Protein AF-A0A401TF15-F1 (afdb_monomer_lite)

InterPro domains:
  IPR052491 Tumor necrosis factor receptor superfamily member 10 [PTHR46330] (67-128)

Radius of gyration: 20.38 Å; chains: 1; bounding box: 47×44×52 Å

Secondary structure (DSSP, 8-state):
--EE-SS--S-------S--SS---------S-------HHHHHHHHHHHHHHHHHTT--GGG----STTEEEEETTEEEEPBPTTEEEEE--SSTT-B-EEEE--TTTEE--SSB--SSPEEPEEPP-

pLDDT: mean 76.36, std 19.69, range [33.19, 97.88]

Structure (mmCIF, N/CA/C/O backbone):
data_AF-A0A401TF15-F1
#
_entry.id   AF-A0A401TF15-F1
#
loop_
_atom_site.group_PDB
_atom_site.id
_atom_site.type_symbol
_atom_site.label_atom_id
_atom_site.label_alt_id
_atom_site.label_comp_id
_atom_site.label_asym_id
_atom_site.label_entity_id
_atom_site.label_seq_id
_atom_site.pdbx_PDB_ins_code
_atom_site.Cartn_x
_atom_site.Cartn_y
_atom_site.Cartn_z
_atom_site.occupancy
_atom_site.B_iso_or_equiv
_atom_site.auth_seq_id
_atom_site.auth_comp_id
_atom_site.auth_asym_id
_atom_site.auth_atom_id
_atom_site.pdbx_PDB_model_num
ATOM 1 N N . MET A 1 1 ? -23.428 3.051 21.844 1.00 59.03 1 MET A N 1
ATOM 2 C CA . MET A 1 1 ? -22.344 2.085 21.560 1.00 59.03 1 MET A CA 1
ATOM 3 C C . MET A 1 1 ? -21.215 2.819 20.845 1.00 59.03 1 MET A C 1
ATOM 5 O O . MET A 1 1 ? -21.467 3.417 19.807 1.00 59.03 1 MET A O 1
ATOM 9 N N . LEU A 1 2 ? -20.017 2.857 21.434 1.00 66.75 2 LEU A N 1
ATOM 10 C CA . LEU A 1 2 ? -18.831 3.521 20.869 1.00 66.75 2 LEU A CA 1
ATOM 11 C C . LEU A 1 2 ? -18.030 2.525 20.015 1.00 66.75 2 LEU A C 1
ATOM 13 O O . LEU A 1 2 ? -17.880 1.366 20.403 1.00 66.75 2 LEU A O 1
ATOM 17 N N . VAL A 1 3 ? -17.501 2.974 18.874 1.00 65.38 3 VAL A N 1
ATOM 18 C CA . VAL A 1 3 ? -16.650 2.175 17.972 1.00 65.38 3 VAL A CA 1
ATOM 19 C C . VAL A 1 3 ? -15.237 2.762 17.963 1.00 65.38 3 VAL A C 1
ATOM 21 O O . VAL A 1 3 ? -15.082 3.977 17.831 1.00 65.38 3 VAL A O 1
ATOM 24 N N . LYS A 1 4 ? -14.201 1.921 18.114 1.00 79.69 4 LYS A N 1
ATOM 25 C CA . LYS A 1 4 ? -12.788 2.336 18.086 1.00 79.69 4 LYS A CA 1
ATOM 26 C C . LYS A 1 4 ? -12.030 1.699 16.932 1.00 79.69 4 LYS A C 1
ATOM 28 O O . LYS A 1 4 ? -11.880 0.485 16.848 1.00 79.69 4 LYS A O 1
ATOM 33 N N . CYS A 1 5 ? -11.510 2.575 16.087 1.00 76.56 5 CYS A N 1
ATOM 34 C CA . CYS A 1 5 ? -10.804 2.274 14.848 1.00 76.56 5 CYS A CA 1
ATOM 35 C C . CYS A 1 5 ? -9.305 2.587 14.945 1.00 76.56 5 CYS A C 1
ATOM 37 O O . CYS A 1 5 ? -8.691 2.970 13.966 1.00 76.56 5 CYS A O 1
ATOM 39 N N . LEU A 1 6 ? -8.731 2.583 16.145 1.00 74.50 6 LEU A N 1
ATOM 40 C CA . LEU A 1 6 ? -7.309 2.829 16.406 1.00 74.50 6 LEU A CA 1
ATOM 41 C C . LEU A 1 6 ? -6.928 2.003 17.637 1.00 74.50 6 LEU A C 1
ATOM 43 O O . LEU A 1 6 ? -7.809 1.726 18.455 1.00 74.50 6 LEU A O 1
ATOM 47 N N . TRP A 1 7 ? -5.640 1.709 17.852 1.00 61.78 7 TRP A N 1
ATOM 48 C CA . TRP A 1 7 ? -5.132 1.026 19.063 1.00 61.78 7 TRP A CA 1
ATOM 49 C C . TRP A 1 7 ? -5.332 1.812 20.383 1.00 61.78 7 TRP A C 1
ATOM 51 O O . TRP A 1 7 ? -4.704 1.536 21.405 1.00 61.78 7 TRP A O 1
ATOM 61 N N . ARG A 1 8 ? -6.218 2.812 20.399 1.00 61.69 8 ARG A N 1
ATOM 62 C CA . ARG A 1 8 ? -6.569 3.600 21.579 1.00 61.69 8 ARG A CA 1
ATOM 63 C C . ARG A 1 8 ? -7.551 2.823 22.471 1.00 61.69 8 ARG A C 1
ATOM 65 O O . ARG A 1 8 ? -8.538 2.289 21.967 1.00 61.69 8 ARG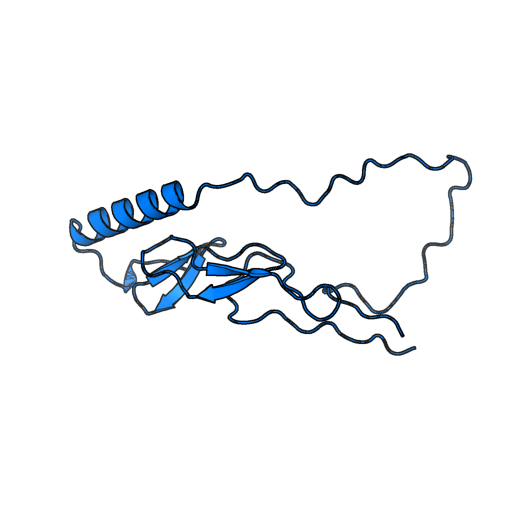 A O 1
ATOM 72 N N . PRO A 1 9 ? -7.351 2.803 23.799 1.00 60.88 9 PRO A N 1
ATOM 73 C CA . PRO A 1 9 ? -8.185 2.021 24.712 1.00 60.88 9 PRO A CA 1
ATOM 74 C C . PRO A 1 9 ? -9.629 2.538 24.796 1.00 60.88 9 PRO A C 1
ATOM 76 O O . PRO A 1 9 ? -9.820 3.747 24.871 1.00 60.88 9 PRO A O 1
ATOM 79 N N . CYS A 1 10 ? -10.619 1.626 24.848 1.00 61.69 10 CYS A N 1
ATOM 80 C CA . CYS A 1 10 ? -11.887 1.652 25.624 1.00 61.69 10 CYS A CA 1
ATOM 81 C C . CYS A 1 10 ? -12.465 2.983 26.151 1.00 61.69 10 CYS A C 1
ATOM 83 O O . CYS A 1 10 ? -13.567 3.394 25.806 1.00 61.69 10 CYS A O 1
ATOM 85 N N . PHE A 1 11 ? -11.706 3.676 26.995 1.00 56.12 11 PHE A N 1
ATOM 86 C CA . PHE A 1 11 ? -12.189 4.773 27.826 1.00 56.12 11 PHE A CA 1
ATOM 87 C C . PHE A 1 11 ? -12.391 6.080 27.049 1.00 56.12 11 PHE A C 1
ATOM 89 O O . PHE A 1 11 ? -11.447 6.630 26.485 1.00 56.12 11 PHE A O 1
ATOM 96 N N . GLU A 1 12 ? -13.613 6.607 27.064 1.00 60.06 12 GLU A N 1
ATOM 97 C CA . GLU A 1 12 ? -13.827 8.053 27.141 1.00 60.06 12 GLU A CA 1
ATOM 98 C C . GLU A 1 12 ? -14.162 8.367 28.601 1.00 60.06 12 GLU A C 1
ATOM 100 O O . GLU A 1 12 ? -15.255 8.059 29.059 1.00 60.06 12 GLU A O 1
ATOM 105 N N . GLY A 1 13 ? -13.209 8.917 29.360 1.00 52.03 13 GLY A N 1
ATOM 106 C CA . GLY A 1 13 ? -13.498 9.402 30.714 1.00 52.03 13 GLY A CA 1
ATOM 107 C C . GLY A 1 13 ? -12.398 9.187 31.746 1.00 52.03 13 GLY A C 1
ATOM 108 O O . GLY A 1 13 ? -12.570 8.381 32.648 1.00 52.03 13 GLY A O 1
ATOM 109 N N . PHE A 1 14 ? -11.297 9.938 31.640 1.00 39.09 14 PHE A N 1
ATOM 110 C CA . PHE A 1 14 ? -10.706 10.648 32.786 1.00 39.09 14 PHE A CA 1
ATOM 111 C C . PHE A 1 14 ? -9.695 11.693 32.279 1.00 39.09 14 PHE A C 1
ATOM 113 O O . PHE A 1 14 ? -8.495 11.455 32.211 1.00 39.09 14 PHE A O 1
ATOM 120 N N . ILE A 1 15 ? -10.191 12.874 31.903 1.00 44.28 15 ILE A N 1
ATOM 121 C CA . ILE A 1 15 ? -9.428 14.121 32.048 1.00 44.28 15 ILE A CA 1
ATOM 122 C C . ILE A 1 15 ? -10.296 15.040 32.912 1.00 44.28 15 ILE A C 1
ATOM 124 O O . ILE A 1 15 ? -11.079 15.835 32.409 1.00 44.28 15 ILE A O 1
ATOM 128 N N . LEU A 1 16 ? -10.203 14.882 34.228 1.00 38.22 16 LEU A N 1
ATOM 129 C CA . LEU A 1 16 ? -10.626 15.858 35.237 1.00 38.22 16 LEU A CA 1
ATOM 130 C C . LEU A 1 16 ? -9.459 15.857 36.240 1.00 38.22 16 LEU A C 1
ATOM 132 O O . LEU A 1 16 ? -9.106 14.787 36.715 1.00 38.22 16 LEU A O 1
ATOM 136 N N . THR A 1 17 ? -8.723 16.916 36.575 1.00 45.09 17 THR A N 1
ATOM 137 C CA . THR A 1 17 ? -8.871 18.381 36.515 1.00 45.09 17 THR A CA 1
ATOM 138 C C . THR A 1 17 ? -7.451 18.977 36.605 1.00 45.09 17 THR A C 1
ATOM 140 O O . THR A 1 17 ? -6.624 18.429 37.325 1.00 45.09 17 THR A O 1
ATOM 143 N N . LEU A 1 18 ? -7.075 20.037 35.892 1.00 37.28 18 LEU A N 1
ATOM 144 C CA . LEU A 1 18 ? -7.083 21.428 36.371 1.00 37.28 18 LEU A CA 1
ATOM 145 C C . LEU A 1 18 ? -6.711 22.312 35.173 1.00 37.28 18 LEU A C 1
ATOM 147 O O . LEU A 1 18 ? -5.578 22.215 34.714 1.00 37.28 18 LEU A O 1
ATOM 151 N N . SER A 1 19 ? -7.627 23.148 34.674 1.00 43.59 19 SER A N 1
ATOM 152 C CA . SER A 1 19 ? -7.341 24.432 33.992 1.00 43.59 19 SER A CA 1
ATOM 153 C C . SER A 1 19 ? -8.643 25.038 33.461 1.00 43.59 19 SER A C 1
ATOM 155 O O . SER A 1 19 ? -8.954 24.946 32.280 1.00 43.59 19 SER A O 1
ATOM 157 N N . ASN A 1 20 ? -9.406 25.677 34.347 1.00 45.59 20 ASN A N 1
ATOM 158 C CA . ASN A 1 20 ? -10.483 26.599 33.976 1.00 45.59 20 ASN A CA 1
ATOM 159 C C . ASN A 1 20 ? -9.950 28.041 34.001 1.00 45.59 20 ASN A C 1
ATOM 161 O O . ASN A 1 20 ? -10.393 28.850 34.808 1.00 45.59 20 ASN A O 1
ATOM 165 N N . LEU A 1 21 ? -8.958 28.361 33.162 1.00 45.56 21 LEU A N 1
ATOM 166 C CA . LEU A 1 21 ? -8.480 29.747 33.012 1.00 45.56 21 LEU A CA 1
ATOM 167 C C . LEU A 1 21 ? -8.067 30.162 31.594 1.00 45.56 21 LEU A C 1
ATOM 169 O O . LEU A 1 21 ? -7.587 31.275 31.406 1.00 45.56 21 LEU A O 1
ATOM 173 N N . LEU A 1 22 ? -8.291 29.341 30.571 1.00 46.91 22 LEU A N 1
ATOM 174 C CA . LEU A 1 22 ? -8.069 29.762 29.190 1.00 46.91 22 LEU A CA 1
ATOM 175 C C . LEU A 1 22 ? -9.285 29.333 28.378 1.00 46.91 22 LEU A C 1
ATOM 177 O O . LEU A 1 22 ? -9.605 28.148 28.314 1.00 46.91 22 LEU A O 1
ATOM 181 N N . GLY A 1 23 ? -9.992 30.316 27.809 1.00 50.50 23 GLY A N 1
ATOM 182 C CA . GLY A 1 23 ? -11.056 30.079 26.833 1.00 50.50 23 GLY A CA 1
ATOM 183 C C . GLY A 1 23 ? -10.567 29.180 25.691 1.00 50.50 23 GLY A C 1
ATOM 184 O O . GLY A 1 23 ? -9.364 28.937 25.586 1.00 50.50 23 GLY A O 1
ATOM 185 N N . PRO A 1 24 ? -11.464 28.668 24.829 1.00 47.81 24 PRO A N 1
ATOM 186 C CA . PRO A 1 24 ? -11.086 27.705 23.807 1.00 47.81 24 PRO A CA 1
ATOM 187 C C . PRO A 1 24 ? -10.002 28.317 22.922 1.00 47.81 24 PRO A C 1
ATOM 189 O O . PRO A 1 24 ? -10.279 29.151 22.057 1.00 47.81 24 PRO A O 1
ATOM 192 N N . LEU A 1 25 ? -8.753 27.897 23.137 1.00 37.12 25 LEU A N 1
ATOM 193 C CA . LEU A 1 25 ? -7.721 28.053 22.136 1.00 37.12 25 LEU A CA 1
ATOM 194 C C . LEU A 1 25 ? -8.294 27.340 20.919 1.00 37.12 25 LEU A C 1
ATOM 196 O O . LEU A 1 25 ? -8.543 26.133 20.957 1.00 37.12 25 LEU A O 1
ATOM 200 N N . LYS A 1 26 ? -8.565 28.103 19.855 1.00 41.16 26 LYS A N 1
ATOM 201 C CA . LYS A 1 26 ? -8.620 27.550 18.506 1.00 41.16 26 LYS A CA 1
ATOM 202 C C . LYS A 1 26 ? -7.256 26.898 18.310 1.00 41.16 26 LYS A C 1
ATOM 204 O O . LYS A 1 26 ? -6.311 27.541 17.868 1.00 41.16 26 LYS A O 1
ATOM 209 N N . VAL A 1 27 ? -7.129 25.642 18.719 1.00 43.75 27 VAL A N 1
ATOM 210 C CA . VAL A 1 27 ? -6.045 24.807 18.245 1.00 43.75 27 VAL A CA 1
ATOM 211 C C . VAL A 1 27 ? -6.359 24.690 16.762 1.00 43.75 27 VAL A C 1
ATOM 213 O O . VAL A 1 27 ? -7.458 24.236 16.424 1.00 43.75 27 VAL A O 1
ATOM 216 N N . PRO A 1 28 ? -5.493 25.173 15.859 1.00 33.19 28 PRO A N 1
ATOM 217 C CA . PRO A 1 28 ? -5.651 24.799 14.474 1.00 33.19 28 PRO A CA 1
ATOM 218 C C . PRO A 1 28 ? -5.629 23.276 14.494 1.00 33.19 28 PRO A C 1
ATOM 220 O O . PRO A 1 28 ? -4.645 22.678 14.932 1.00 33.19 28 PRO A O 1
ATOM 223 N N . VAL A 1 29 ? -6.740 22.649 14.104 1.00 46.75 29 VAL A N 1
ATOM 224 C CA . VAL A 1 29 ? -6.728 21.242 13.727 1.00 46.75 29 VAL A CA 1
ATOM 225 C C . VAL A 1 29 ? -5.811 21.217 12.517 1.00 46.75 29 VAL A C 1
ATOM 227 O O . VAL A 1 29 ? -6.235 21.429 11.384 1.00 46.75 29 VAL A O 1
ATOM 230 N N . GLN A 1 30 ? -4.513 21.087 12.777 1.00 38.34 30 GLN A N 1
ATOM 231 C CA . GLN A 1 30 ? -3.571 20.653 11.780 1.00 38.34 30 GLN A CA 1
ATOM 232 C C . GLN A 1 30 ? -4.127 19.297 11.387 1.00 38.34 30 GLN A C 1
ATOM 234 O O . GLN A 1 30 ? -4.139 18.357 12.185 1.00 38.34 30 GLN A O 1
ATOM 239 N N . GLY A 1 31 ? -4.726 19.251 10.197 1.00 42.78 31 GLY A N 1
ATOM 240 C CA . GLY A 1 31 ? -5.118 17.996 9.591 1.00 42.78 31 GLY A CA 1
ATOM 241 C C . GLY A 1 31 ? -3.931 17.030 9.622 1.00 42.78 31 GLY A C 1
ATOM 242 O O . GLY A 1 31 ? -2.790 17.461 9.834 1.00 42.78 31 GLY A O 1
ATOM 243 N N . PRO A 1 32 ? -4.177 15.725 9.423 1.00 42.94 32 PRO A N 1
ATOM 244 C CA . PRO A 1 32 ? -3.091 14.761 9.295 1.00 42.94 32 PRO A CA 1
ATOM 245 C C . PRO A 1 32 ? -2.006 15.346 8.378 1.00 42.94 32 PRO A C 1
ATOM 247 O O . PRO A 1 32 ? -2.363 15.994 7.384 1.00 42.94 32 PRO A O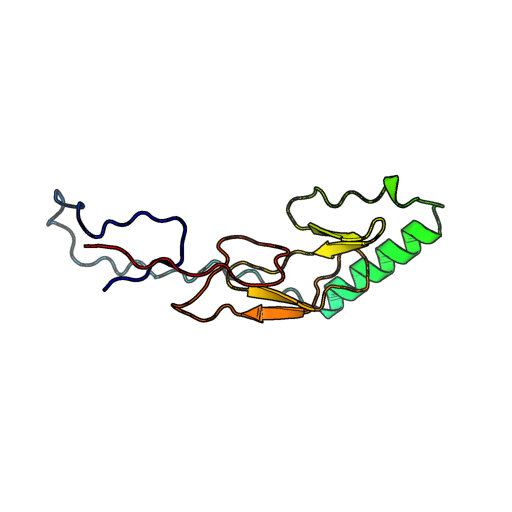 1
ATOM 250 N N . PRO A 1 33 ? -0.715 15.207 8.742 1.00 36.38 33 PRO A N 1
ATOM 251 C CA . PRO A 1 33 ? 0.376 15.824 8.006 1.00 36.38 33 PRO A CA 1
ATOM 252 C C . PRO A 1 33 ? 0.163 15.518 6.535 1.00 36.38 33 PRO A C 1
ATOM 254 O O . PRO A 1 33 ? -0.017 14.355 6.171 1.00 36.38 33 PRO A O 1
ATOM 257 N N . GLN A 1 34 ? 0.091 16.571 5.719 1.00 38.16 34 GLN A N 1
ATOM 258 C CA . GLN A 1 34 ? -0.050 16.439 4.280 1.00 38.16 34 GLN A CA 1
ATOM 259 C C . GLN A 1 34 ? 1.215 15.730 3.800 1.00 38.16 34 GLN A C 1
ATOM 261 O O . GLN A 1 34 ? 2.242 16.357 3.549 1.00 38.16 34 GLN A O 1
ATOM 266 N N . HIS A 1 35 ? 1.171 14.398 3.766 1.00 45.81 35 HIS A N 1
ATOM 267 C CA . HIS A 1 35 ? 2.095 13.601 2.988 1.00 45.81 35 HIS A CA 1
ATOM 268 C C . HIS A 1 35 ? 1.949 14.148 1.577 1.00 45.81 35 HIS A C 1
ATOM 270 O O . HIS A 1 35 ? 0.856 14.093 1.008 1.00 45.81 35 HIS A O 1
ATOM 276 N N . GLY A 1 36 ? 3.008 14.804 1.097 1.00 42.41 36 GLY A N 1
ATOM 277 C CA . GLY A 1 36 ? 3.010 15.469 -0.194 1.00 42.41 36 GLY A CA 1
ATOM 278 C C . GLY A 1 36 ? 2.434 14.542 -1.254 1.00 42.41 36 GLY A C 1
ATOM 279 O O . GLY A 1 36 ? 2.620 13.324 -1.185 1.00 42.41 36 GLY A O 1
ATOM 280 N N . LYS A 1 37 ? 1.706 15.119 -2.212 1.00 44.03 37 LYS A N 1
ATOM 281 C CA . LYS A 1 37 ? 1.335 14.427 -3.446 1.00 44.03 37 LYS A CA 1
ATOM 282 C C . LYS A 1 37 ? 2.627 13.922 -4.091 1.00 44.03 37 LYS A C 1
ATOM 284 O O . LYS A 1 37 ? 3.303 14.673 -4.778 1.00 44.03 37 LYS A O 1
ATOM 289 N N . HIS A 1 38 ? 3.012 12.688 -3.793 1.00 54.38 38 HIS A N 1
ATOM 290 C CA . HIS A 1 38 ? 4.010 11.974 -4.564 1.00 54.38 38 HIS A CA 1
ATOM 291 C C . HIS A 1 38 ? 3.298 11.518 -5.829 1.00 54.38 38 HIS A C 1
ATOM 293 O O . HIS A 1 38 ? 2.344 10.739 -5.760 1.00 54.38 38 HIS A O 1
ATOM 299 N N . ASP A 1 39 ? 3.722 12.048 -6.969 1.00 63.41 39 ASP A N 1
ATOM 300 C CA . ASP A 1 39 ? 3.145 11.692 -8.254 1.00 63.41 39 ASP A CA 1
ATOM 301 C C . ASP A 1 39 ? 3.472 10.224 -8.562 1.00 63.41 39 ASP A C 1
ATOM 303 O O . ASP A 1 39 ? 4.632 9.817 -8.612 1.00 63.41 39 ASP A O 1
ATOM 307 N N . GLN A 1 40 ? 2.442 9.399 -8.780 1.00 64.44 40 GLN A N 1
ATOM 308 C CA . GLN A 1 40 ? 2.604 7.964 -9.065 1.00 64.44 40 GLN A CA 1
ATOM 309 C C . GLN A 1 40 ? 3.503 7.702 -10.287 1.00 64.44 40 GLN A C 1
ATOM 311 O O . GLN A 1 40 ? 4.180 6.677 -10.350 1.00 64.44 40 GLN A O 1
ATOM 316 N N . ALA A 1 41 ? 3.543 8.638 -11.239 1.00 69.50 41 ALA A N 1
ATOM 317 C CA . ALA A 1 41 ? 4.421 8.576 -12.404 1.00 69.50 41 ALA A CA 1
ATOM 318 C C . ALA A 1 41 ? 5.914 8.636 -12.027 1.00 69.50 41 ALA A C 1
ATOM 320 O O . ALA A 1 41 ? 6.735 7.942 -12.629 1.00 69.50 41 ALA A O 1
ATOM 321 N N . GLU A 1 42 ? 6.273 9.416 -11.005 1.00 73.81 42 GLU A N 1
ATOM 322 C CA . GLU A 1 42 ? 7.649 9.508 -10.511 1.00 73.81 42 GLU A CA 1
ATOM 323 C C . GLU A 1 42 ? 8.072 8.197 -9.833 1.00 73.81 42 GLU A C 1
ATOM 325 O O . GLU A 1 42 ? 9.153 7.671 -10.103 1.00 73.81 42 GLU A O 1
ATOM 330 N N . GLU A 1 43 ? 7.183 7.603 -9.029 1.00 71.12 43 GLU A N 1
ATOM 331 C CA . GLU A 1 43 ? 7.433 6.308 -8.383 1.00 71.12 43 GLU A CA 1
ATOM 332 C C . GLU A 1 43 ? 7.639 5.188 -9.408 1.00 71.12 43 GLU A C 1
ATOM 334 O O . GLU A 1 43 ? 8.543 4.366 -9.251 1.00 71.12 43 GLU A O 1
ATOM 339 N N . GLN A 1 44 ? 6.844 5.177 -10.482 1.00 76.56 44 GLN A N 1
ATOM 340 C CA . GLN A 1 44 ? 7.005 4.222 -11.580 1.00 76.56 44 GLN A CA 1
ATOM 341 C C . GLN A 1 44 ? 8.364 4.361 -12.275 1.00 76.56 44 GLN A C 1
ATOM 343 O O . GLN A 1 44 ? 9.011 3.351 -12.555 1.00 76.56 44 GLN A O 1
ATOM 348 N N . ASN A 1 45 ? 8.829 5.590 -12.514 1.00 81.44 45 ASN A N 1
ATOM 349 C CA . ASN A 1 45 ? 10.140 5.831 -13.115 1.00 81.44 45 ASN A CA 1
ATOM 350 C C . ASN A 1 45 ? 11.277 5.305 -12.221 1.00 81.44 45 ASN A C 1
ATOM 352 O O . ASN A 1 45 ? 12.146 4.577 -12.699 1.00 81.44 45 ASN A O 1
ATOM 356 N N . ILE A 1 46 ? 11.223 5.581 -10.912 1.00 79.81 46 ILE A N 1
ATOM 357 C CA . ILE A 1 46 ? 12.207 5.078 -9.937 1.00 79.81 46 ILE A CA 1
ATOM 358 C C . ILE A 1 46 ? 12.250 3.546 -9.953 1.00 79.81 46 ILE A C 1
ATOM 360 O O . ILE A 1 46 ? 13.325 2.953 -10.042 1.00 79.81 46 ILE A O 1
ATOM 364 N N . GLY A 1 47 ? 11.089 2.887 -9.919 1.00 80.88 47 GLY A N 1
ATOM 365 C CA . GLY A 1 47 ? 11.034 1.427 -9.947 1.00 80.88 47 GLY A CA 1
ATOM 366 C C . GLY A 1 47 ? 11.611 0.822 -11.227 1.00 80.88 47 GLY A C 1
ATOM 367 O O . GLY A 1 47 ? 12.344 -0.168 -11.172 1.00 80.88 47 GLY A O 1
ATOM 368 N N . ASN A 1 48 ? 11.337 1.441 -12.378 1.00 82.69 48 ASN A N 1
ATOM 369 C CA . ASN A 1 48 ? 11.872 1.004 -13.668 1.00 82.69 48 ASN A CA 1
ATOM 370 C C . ASN A 1 48 ? 13.396 1.194 -13.755 1.00 82.69 48 ASN A C 1
ATOM 372 O O . ASN A 1 48 ? 14.100 0.314 -14.258 1.00 82.69 48 ASN A O 1
ATOM 376 N N . GLN A 1 49 ? 13.920 2.310 -13.240 1.00 84.19 49 GLN A N 1
ATOM 377 C CA . GLN A 1 49 ? 15.362 2.570 -13.173 1.00 84.19 49 GLN A CA 1
ATOM 378 C C . GLN A 1 49 ? 16.071 1.541 -12.292 1.00 84.19 49 GLN A C 1
ATOM 380 O O . GLN A 1 49 ? 17.088 0.973 -12.692 1.00 84.19 49 GLN A O 1
ATOM 385 N N . VAL A 1 50 ? 15.503 1.244 -11.122 1.00 82.56 50 VAL A N 1
ATOM 386 C CA . VAL A 1 50 ? 16.059 0.244 -10.209 1.00 82.56 50 VAL A CA 1
ATOM 387 C C . VAL A 1 50 ?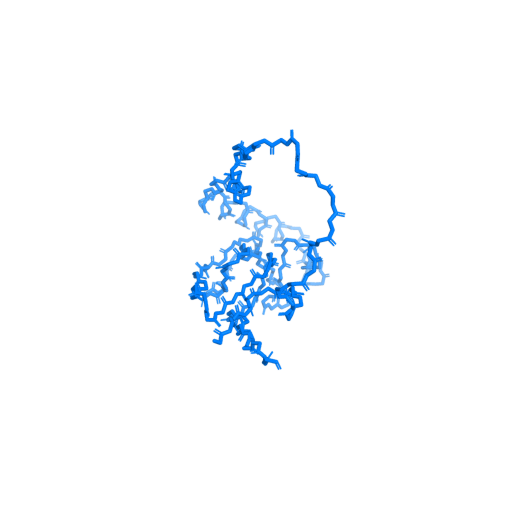 16.015 -1.157 -10.818 1.00 82.56 50 VAL A C 1
ATOM 389 O O . VAL A 1 50 ? 17.019 -1.866 -10.764 1.00 82.56 50 VAL A O 1
ATOM 392 N N . TRP A 1 51 ? 14.897 -1.551 -11.438 1.00 79.88 51 TRP A N 1
ATOM 393 C CA . TRP A 1 51 ? 14.799 -2.827 -12.154 1.00 79.88 51 TRP A CA 1
ATOM 394 C C . TRP A 1 51 ? 15.873 -2.946 -13.242 1.00 79.88 51 TRP A C 1
ATOM 396 O O . TRP A 1 51 ? 16.563 -3.960 -13.327 1.00 79.88 51 TRP A O 1
ATOM 406 N N . SER A 1 52 ? 16.078 -1.880 -14.017 1.00 82.44 52 SER A N 1
ATOM 407 C CA . SER A 1 52 ? 17.107 -1.837 -15.060 1.00 82.44 52 SER A CA 1
ATOM 408 C C . SER A 1 52 ? 18.515 -2.015 -14.478 1.00 82.44 52 SER A C 1
ATOM 410 O O . SER A 1 52 ? 19.279 -2.848 -14.965 1.00 82.44 52 SER A O 1
ATOM 412 N N . ALA A 1 53 ? 18.845 -1.319 -13.385 1.00 82.69 53 ALA A N 1
ATOM 413 C CA . ALA A 1 53 ? 20.138 -1.457 -12.710 1.00 82.69 53 ALA A CA 1
ATOM 414 C C . ALA A 1 53 ? 20.358 -2.871 -12.133 1.00 82.69 53 ALA A C 1
ATOM 416 O O . ALA A 1 53 ? 21.435 -3.444 -12.288 1.00 82.69 53 ALA A O 1
ATOM 417 N N . LEU A 1 54 ? 19.331 -3.472 -11.524 1.00 76.62 54 LEU A N 1
ATOM 418 C CA . LEU A 1 54 ? 19.379 -4.848 -11.011 1.00 76.62 54 LEU A CA 1
ATOM 419 C C . LEU A 1 54 ? 19.708 -5.858 -12.114 1.00 76.62 54 LEU A C 1
ATOM 421 O O . LEU A 1 54 ? 20.558 -6.727 -11.921 1.00 76.62 54 LEU A O 1
ATOM 425 N N . THR A 1 55 ? 19.070 -5.711 -13.279 1.00 78.31 55 THR A N 1
ATOM 426 C CA . THR A 1 55 ? 19.320 -6.590 -14.429 1.00 78.31 55 THR A CA 1
ATOM 427 C C . THR A 1 55 ? 20.720 -6.422 -15.022 1.00 78.31 55 THR A C 1
ATOM 429 O O . THR A 1 55 ? 21.285 -7.399 -15.504 1.00 78.31 55 THR A O 1
ATOM 432 N N . GLN A 1 56 ? 21.313 -5.225 -14.949 1.00 83.94 56 GLN A N 1
ATOM 433 C CA . GLN A 1 56 ? 22.676 -4.970 -15.434 1.00 83.94 56 GLN A CA 1
ATOM 434 C C . GLN A 1 56 ? 23.755 -5.514 -14.484 1.00 83.94 56 GLN A C 1
ATOM 436 O O . GLN A 1 56 ? 24.799 -5.970 -14.941 1.00 83.94 56 GLN A O 1
ATOM 441 N N . ASN A 1 57 ? 23.492 -5.516 -13.174 1.00 78.00 57 ASN A N 1
ATOM 442 C CA . ASN A 1 57 ? 24.483 -5.850 -12.143 1.00 78.00 57 ASN A CA 1
ATOM 443 C C . ASN A 1 57 ? 24.466 -7.334 -11.711 1.00 78.00 57 ASN A C 1
ATOM 445 O O . ASN A 1 57 ? 25.134 -7.690 -10.743 1.00 78.00 57 ASN A O 1
ATOM 449 N N . ASN A 1 58 ? 23.704 -8.195 -12.402 1.00 78.25 58 ASN A N 1
ATOM 450 C CA . ASN A 1 58 ? 23.514 -9.623 -12.091 1.00 78.25 58 ASN A CA 1
ATOM 451 C C . ASN A 1 58 ? 23.091 -9.892 -10.629 1.00 78.25 58 ASN A C 1
ATOM 453 O O . ASN A 1 58 ? 23.542 -10.846 -9.991 1.00 78.25 58 ASN A O 1
ATOM 457 N N . TRP A 1 59 ? 22.243 -9.013 -10.086 1.00 78.12 59 TRP A N 1
ATOM 458 C CA . TRP A 1 59 ? 21.781 -9.086 -8.702 1.00 78.12 59 TRP A CA 1
ATOM 459 C C . TRP A 1 59 ? 20.671 -10.140 -8.550 1.00 78.12 59 TRP A C 1
ATOM 461 O O . TRP A 1 59 ? 19.817 -10.288 -9.428 1.00 78.12 59 TRP A O 1
ATOM 471 N N . THR A 1 60 ? 20.659 -10.884 -7.443 1.00 76.44 60 THR A N 1
ATOM 472 C CA . THR A 1 60 ? 19.721 -11.994 -7.221 1.00 76.44 60 THR A CA 1
ATOM 473 C C . THR A 1 60 ? 18.575 -11.605 -6.287 1.00 76.44 60 THR A C 1
ATOM 475 O O . THR A 1 60 ? 18.605 -10.587 -5.602 1.00 76.44 60 THR A O 1
ATOM 478 N N . ALA A 1 61 ? 17.553 -12.464 -6.197 1.00 68.62 61 ALA A N 1
ATOM 479 C CA . ALA A 1 61 ? 16.445 -12.295 -5.253 1.00 68.62 61 ALA A CA 1
ATOM 480 C C . ALA A 1 61 ? 16.903 -12.140 -3.788 1.00 68.62 61 ALA A C 1
ATOM 482 O O . ALA A 1 61 ? 16.230 -11.480 -3.007 1.00 68.62 61 ALA A O 1
ATOM 483 N N . ARG A 1 62 ? 18.057 -12.718 -3.417 1.00 72.31 62 ARG A N 1
ATOM 484 C CA . ARG A 1 62 ? 18.604 -12.629 -2.049 1.00 72.31 62 ARG A CA 1
ATOM 485 C C . ARG A 1 62 ? 19.083 -11.234 -1.690 1.00 72.31 62 ARG A C 1
ATOM 487 O O . ARG A 1 62 ? 19.266 -10.938 -0.516 1.00 72.31 62 ARG A O 1
ATOM 494 N N . ASP A 1 63 ? 19.311 -10.413 -2.698 1.00 76.56 63 ASP A N 1
ATOM 495 C CA . ASP A 1 63 ? 19.862 -9.095 -2.504 1.00 76.56 63 ASP A CA 1
ATOM 496 C C . ASP A 1 63 ? 18.804 -7.987 -2.414 1.00 76.56 63 ASP A C 1
ATOM 498 O O . ASP A 1 63 ? 19.103 -6.825 -2.128 1.00 76.56 63 ASP A O 1
ATOM 502 N N . ILE A 1 64 ? 17.547 -8.351 -2.654 1.00 81.62 64 ILE A N 1
ATOM 503 C CA . ILE A 1 64 ? 16.401 -7.462 -2.545 1.00 81.62 64 ILE A CA 1
ATOM 504 C C . ILE A 1 64 ? 15.932 -7.464 -1.083 1.00 81.62 64 ILE A C 1
ATOM 506 O O . ILE A 1 64 ? 15.318 -8.419 -0.612 1.00 81.62 64 ILE A O 1
ATOM 510 N N . ASP A 1 65 ? 16.210 -6.375 -0.362 1.00 83.31 65 ASP A N 1
ATOM 511 C CA . ASP A 1 65 ? 15.779 -6.198 1.029 1.00 83.31 65 ASP A CA 1
ATOM 512 C C . ASP A 1 65 ? 14.455 -5.421 1.128 1.00 83.31 65 ASP A C 1
ATOM 514 O O . ASP A 1 65 ? 14.412 -4.191 1.002 1.00 83.31 65 ASP A O 1
ATOM 518 N N . CYS A 1 66 ? 13.367 -6.147 1.403 1.00 87.31 66 CYS A N 1
ATOM 519 C CA . CYS A 1 66 ? 12.049 -5.561 1.663 1.00 87.31 66 CYS A CA 1
ATOM 520 C C . CYS A 1 66 ? 11.842 -5.142 3.126 1.00 87.31 66 CYS A C 1
ATOM 522 O O . CYS A 1 66 ? 10.781 -4.615 3.449 1.00 87.31 66 CYS A O 1
ATOM 524 N N . SER A 1 67 ? 12.811 -5.378 4.015 1.00 79.75 67 SER A N 1
ATOM 525 C CA . SER A 1 67 ? 12.680 -5.129 5.461 1.00 79.75 67 SER A CA 1
ATOM 526 C C . SER A 1 67 ? 12.733 -3.639 5.808 1.00 79.75 67 SER A C 1
ATOM 528 O O . SER A 1 67 ? 12.440 -3.233 6.935 1.00 79.75 67 SER A O 1
ATOM 530 N N . LYS A 1 68 ? 13.084 -2.798 4.830 1.00 83.31 68 LYS A N 1
ATOM 531 C CA . LYS A 1 68 ? 13.014 -1.342 4.929 1.00 83.31 68 LYS A CA 1
ATOM 532 C C . LYS A 1 68 ? 11.594 -0.891 5.282 1.00 83.31 68 LYS A C 1
ATOM 534 O O . LYS A 1 68 ? 10.612 -1.357 4.711 1.00 83.31 68 LYS A O 1
ATOM 539 N N . LYS A 1 69 ? 11.497 0.089 6.187 1.00 83.38 69 LYS A N 1
ATOM 540 C CA . LYS A 1 69 ? 10.236 0.577 6.779 1.00 83.38 69 LYS A CA 1
ATOM 541 C C . LYS A 1 69 ? 9.141 0.891 5.752 1.00 83.38 69 LYS A C 1
ATOM 543 O O . LYS A 1 69 ? 7.969 0.653 6.045 1.00 83.38 69 LYS A O 1
ATOM 548 N N . ASP A 1 70 ? 9.521 1.376 4.574 1.00 90.50 70 ASP A N 1
ATOM 549 C CA . ASP A 1 70 ? 8.605 1.851 3.534 1.00 90.50 70 ASP A CA 1
ATOM 550 C C . ASP A 1 70 ? 8.173 0.780 2.525 1.00 90.50 70 ASP A C 1
ATOM 552 O O . ASP A 1 70 ? 7.346 1.072 1.659 1.00 90.50 70 ASP A O 1
ATOM 556 N N . TYR A 1 71 ? 8.690 -0.449 2.627 1.00 93.06 71 TYR A N 1
ATOM 557 C CA . TYR A 1 71 ? 8.440 -1.513 1.656 1.00 93.06 71 TYR A CA 1
ATOM 558 C C . TYR A 1 71 ? 7.885 -2.784 2.306 1.00 93.06 71 TYR A C 1
ATOM 560 O O . TYR A 1 71 ? 8.028 -3.008 3.506 1.00 93.06 71 TYR A O 1
ATOM 568 N N . TYR A 1 72 ? 7.200 -3.602 1.514 1.00 93.50 72 TYR A N 1
ATOM 569 C CA . TYR A 1 72 ? 6.701 -4.913 1.919 1.00 93.50 72 TYR A CA 1
ATOM 570 C C . TYR A 1 72 ? 6.958 -5.947 0.812 1.00 93.50 72 TYR A C 1
ATOM 572 O O . TYR A 1 72 ? 6.967 -5.584 -0.371 1.00 93.50 72 TYR A O 1
ATOM 580 N N . PRO A 1 73 ? 7.197 -7.221 1.164 1.00 92.56 73 PRO A N 1
ATOM 581 C CA . PRO A 1 73 ? 7.415 -8.277 0.183 1.00 92.56 73 PRO A CA 1
ATOM 582 C C . PRO A 1 73 ? 6.090 -8.743 -0.435 1.00 92.56 73 PRO A C 1
ATOM 584 O O . PRO A 1 73 ? 5.131 -9.009 0.282 1.00 92.56 73 PRO A O 1
ATOM 587 N N . VAL A 1 74 ? 6.061 -8.898 -1.761 1.00 92.19 74 VAL A N 1
ATOM 588 C CA . VAL A 1 74 ? 4.969 -9.581 -2.488 1.00 92.19 74 VAL A CA 1
ATOM 589 C C . VAL A 1 74 ? 5.393 -10.989 -2.906 1.00 92.19 74 VAL A C 1
ATOM 591 O O . VAL A 1 74 ? 4.622 -11.937 -2.817 1.00 92.19 74 VAL A O 1
ATOM 594 N N . ARG A 1 75 ? 6.642 -11.141 -3.360 1.00 86.50 75 ARG A N 1
ATOM 595 C CA . ARG A 1 75 ? 7.294 -12.422 -3.691 1.00 86.50 75 ARG A CA 1
ATOM 596 C C . ARG A 1 75 ? 8.813 -12.256 -3.616 1.00 86.50 75 ARG A C 1
ATOM 598 O O . ARG A 1 75 ? 9.292 -11.135 -3.478 1.00 86.50 75 ARG A O 1
ATOM 605 N N . ALA A 1 76 ? 9.566 -13.350 -3.758 1.00 79.88 76 ALA A N 1
ATOM 606 C CA . ALA A 1 76 ? 11.015 -13.413 -3.505 1.00 79.88 76 ALA A CA 1
ATOM 607 C C . ALA A 1 76 ? 11.867 -12.298 -4.150 1.00 79.88 76 ALA A C 1
ATOM 609 O O . ALA A 1 76 ? 12.900 -11.939 -3.607 1.00 79.88 76 ALA A O 1
ATOM 610 N N . ASN A 1 77 ? 11.455 -11.745 -5.291 1.00 83.56 77 ASN A N 1
ATOM 611 C CA . ASN A 1 77 ? 12.173 -10.690 -6.008 1.00 83.56 77 ASN A CA 1
ATOM 612 C C . ASN A 1 77 ? 11.321 -9.436 -6.266 1.00 83.56 77 ASN A C 1
ATOM 614 O O . ASN A 1 77 ? 11.547 -8.730 -7.249 1.00 83.56 77 ASN A O 1
ATOM 618 N N . LEU A 1 78 ? 10.302 -9.188 -5.437 1.00 89.50 78 LEU A N 1
ATOM 619 C CA . LEU A 1 78 ? 9.406 -8.045 -5.589 1.00 89.50 78 LEU A CA 1
ATOM 620 C C . LEU A 1 78 ? 9.036 -7.451 -4.227 1.00 89.50 78 LEU A C 1
ATOM 622 O O . LEU A 1 78 ? 8.170 -7.979 -3.525 1.00 89.50 78 LEU A O 1
ATOM 626 N N . CYS A 1 79 ? 9.665 -6.323 -3.899 1.00 92.44 79 CYS A N 1
ATOM 627 C CA . CYS A 1 79 ? 9.207 -5.421 -2.851 1.00 92.44 79 CYS A CA 1
ATOM 628 C C . CYS A 1 79 ? 8.341 -4.317 -3.447 1.00 92.44 79 CYS A C 1
ATOM 630 O O . CYS A 1 79 ? 8.749 -3.660 -4.408 1.00 92.44 79 CYS A O 1
ATOM 632 N N . CYS A 1 80 ? 7.208 -4.050 -2.816 1.00 94.62 80 CYS A N 1
ATOM 633 C CA . CYS A 1 80 ? 6.348 -2.925 -3.146 1.00 94.62 80 CYS A CA 1
ATOM 634 C C . CYS A 1 80 ? 6.427 -1.857 -2.064 1.00 94.62 80 CYS A C 1
ATOM 636 O O . CYS A 1 80 ? 6.637 -2.160 -0.889 1.00 94.62 80 CYS A O 1
ATOM 638 N N . ARG A 1 81 ? 6.251 -0.594 -2.450 1.00 94.88 81 ARG A N 1
ATOM 639 C CA . ARG A 1 81 ? 6.115 0.511 -1.501 1.00 94.88 81 ARG A CA 1
ATOM 640 C C . ARG A 1 81 ? 4.779 0.380 -0.775 1.00 94.88 81 ARG A C 1
ATOM 642 O O . ARG A 1 81 ? 3.754 0.125 -1.406 1.00 94.88 81 ARG A O 1
ATOM 649 N N . LYS A 1 82 ? 4.793 0.563 0.543 1.00 95.56 82 LYS A N 1
ATOM 650 C CA . LYS A 1 82 ? 3.608 0.466 1.399 1.00 95.56 82 LYS A CA 1
ATOM 651 C C . LYS A 1 82 ? 2.537 1.494 1.023 1.00 95.56 82 LYS A C 1
ATOM 653 O O . LYS A 1 82 ? 2.837 2.624 0.613 1.00 95.56 82 LYS A O 1
ATOM 658 N N . CYS A 1 83 ? 1.283 1.096 1.203 1.00 96.62 83 CYS A N 1
ATOM 659 C CA . CYS A 1 83 ? 0.139 1.997 1.189 1.00 96.62 83 CYS A CA 1
ATOM 660 C C . CYS A 1 83 ? 0.171 2.899 2.433 1.00 96.62 83 CYS A C 1
ATOM 662 O O . CYS A 1 83 ? 0.650 2.453 3.478 1.00 96.62 83 CYS A O 1
ATOM 664 N N . PRO A 1 84 ? -0.272 4.166 2.347 1.00 96.19 84 PRO A N 1
ATOM 665 C CA . PRO A 1 84 ? -0.334 5.057 3.504 1.00 96.19 84 PRO A CA 1
ATOM 666 C C . PRO A 1 84 ? -1.377 4.594 4.537 1.00 96.19 84 PRO A C 1
ATOM 668 O O . PRO A 1 84 ? -2.246 3.769 4.249 1.00 96.19 84 PRO A O 1
ATOM 671 N N . ALA A 1 85 ? -1.306 5.155 5.745 1.00 95.62 85 ALA A N 1
ATOM 672 C CA . ALA A 1 85 ? -2.326 4.946 6.773 1.00 95.62 85 ALA A CA 1
ATOM 673 C C . ALA A 1 85 ? -3.728 5.344 6.268 1.00 95.62 85 ALA A C 1
ATOM 675 O O . ALA A 1 85 ? -3.869 6.286 5.486 1.00 95.62 85 ALA A O 1
ATOM 676 N N . GLY A 1 86 ? -4.756 4.624 6.719 1.00 95.62 86 GLY A N 1
ATOM 677 C CA . GLY A 1 86 ? -6.139 4.780 6.263 1.00 95.62 86 GLY A CA 1
ATOM 678 C C . GLY A 1 86 ? -6.441 4.139 4.905 1.00 95.62 86 GLY A C 1
ATOM 679 O O . GLY A 1 86 ? -7.523 4.361 4.366 1.00 95.62 86 GLY A O 1
ATOM 680 N N . THR A 1 87 ? -5.507 3.364 4.344 1.00 97.44 87 THR A N 1
ATOM 681 C CA . THR A 1 87 ? -5.689 2.621 3.087 1.00 97.44 87 THR A CA 1
ATOM 682 C C . THR A 1 87 ? -5.142 1.193 3.189 1.00 97.44 87 THR A C 1
ATOM 684 O O . THR A 1 87 ? -4.338 0.900 4.083 1.00 97.44 87 THR A O 1
ATOM 687 N N . TYR A 1 88 ? -5.558 0.325 2.267 1.00 97.50 88 TYR A N 1
ATOM 688 C CA . TYR A 1 88 ? -5.075 -1.050 2.090 1.00 97.50 88 TYR A CA 1
ATOM 689 C C . TYR A 1 88 ? -4.668 -1.305 0.631 1.00 97.50 88 TYR A C 1
ATOM 691 O O . TYR A 1 88 ? -5.019 -0.529 -0.261 1.00 97.50 88 TYR A O 1
ATOM 699 N N . VAL A 1 89 ? -3.917 -2.378 0.380 1.00 97.88 89 VAL A N 1
ATOM 700 C CA . VAL A 1 89 ? -3.478 -2.802 -0.957 1.00 97.88 89 VAL A CA 1
ATOM 701 C C . VAL A 1 89 ? -4.631 -3.513 -1.665 1.00 97.88 89 VAL A C 1
ATOM 703 O O . VAL A 1 89 ? -4.898 -4.676 -1.391 1.00 97.88 89 VAL A O 1
ATOM 706 N N . ALA A 1 90 ? -5.284 -2.834 -2.607 1.00 97.38 90 ALA A N 1
ATOM 707 C CA . ALA A 1 90 ? -6.286 -3.465 -3.468 1.00 97.38 90 ALA A CA 1
ATOM 708 C C . ALA A 1 90 ? -5.633 -4.252 -4.611 1.00 97.38 90 ALA A C 1
ATOM 710 O O . ALA A 1 90 ? -6.056 -5.360 -4.920 1.00 97.38 90 ALA A O 1
ATOM 711 N N . ASP A 1 91 ? -4.557 -3.705 -5.190 1.00 96.69 91 ASP A N 1
ATOM 712 C CA . ASP A 1 91 ? -3.736 -4.397 -6.184 1.00 96.69 91 ASP A CA 1
ATOM 713 C C . ASP A 1 91 ? -2.255 -4.206 -5.860 1.00 96.69 91 ASP A C 1
ATOM 715 O O . ASP A 1 91 ? -1.778 -3.081 -5.690 1.00 96.69 91 ASP A O 1
ATOM 719 N N . SER A 1 92 ? -1.494 -5.298 -5.804 1.00 95.62 92 SER A N 1
ATOM 720 C CA . SER A 1 92 ? -0.048 -5.226 -5.579 1.00 95.62 92 SER A CA 1
ATOM 721 C C . SER A 1 92 ? 0.688 -4.555 -6.744 1.00 95.62 92 SER A C 1
ATOM 723 O O . SER A 1 92 ? 0.254 -4.582 -7.898 1.00 95.62 92 SER A O 1
ATOM 725 N N . CYS A 1 93 ? 1.853 -3.976 -6.450 1.00 94.25 93 CYS A N 1
ATOM 726 C CA . CYS A 1 93 ? 2.714 -3.426 -7.489 1.00 94.25 93 CYS A CA 1
ATOM 727 C C . CYS A 1 93 ? 3.275 -4.533 -8.402 1.00 94.25 93 CYS A C 1
ATOM 729 O O . CYS A 1 93 ? 3.358 -5.698 -8.015 1.00 94.25 93 CYS A O 1
ATOM 731 N N . LYS A 1 94 ? 3.688 -4.164 -9.620 1.00 91.88 94 LYS A N 1
ATOM 732 C CA . LYS A 1 94 ? 4.332 -5.085 -10.582 1.00 91.88 94 LYS A CA 1
ATOM 733 C C . LYS A 1 94 ? 5.821 -4.800 -10.781 1.00 91.88 94 LYS A C 1
ATOM 735 O O . LYS A 1 94 ? 6.544 -5.659 -11.279 1.00 91.88 94 LYS A O 1
ATOM 740 N N . THR A 1 95 ? 6.263 -3.622 -10.349 1.00 90.56 95 THR A N 1
ATOM 741 C CA . THR A 1 95 ? 7.628 -3.118 -10.502 1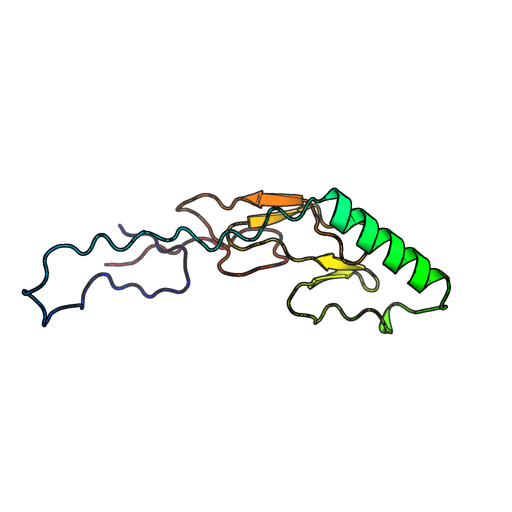.00 90.56 95 THR A CA 1
ATOM 742 C C . THR A 1 95 ? 8.237 -2.876 -9.126 1.00 90.56 95 THR A C 1
ATOM 744 O O . THR A 1 95 ? 7.557 -2.392 -8.220 1.00 90.56 95 THR A O 1
ATOM 747 N N . LEU A 1 96 ? 9.522 -3.187 -8.964 1.00 90.00 96 LEU A N 1
ATOM 748 C CA . LEU A 1 96 ? 10.225 -3.007 -7.695 1.00 90.00 96 LEU A CA 1
ATOM 749 C C . LEU A 1 96 ? 10.101 -1.591 -7.143 1.00 90.00 96 LEU A C 1
ATOM 751 O O . LEU A 1 96 ? 10.207 -0.617 -7.879 1.00 90.00 96 LEU A O 1
ATOM 755 N N . TYR A 1 97 ? 9.895 -1.502 -5.832 1.00 89.94 97 TYR A N 1
ATOM 756 C CA . TYR A 1 97 ? 9.848 -0.262 -5.057 1.00 89.94 97 TYR A CA 1
ATOM 757 C C . TYR A 1 97 ? 8.767 0.739 -5.490 1.00 89.94 97 TYR A C 1
ATOM 759 O O . TYR A 1 97 ? 8.718 1.857 -4.980 1.00 89.94 97 TYR A O 1
ATOM 767 N N . THR A 1 98 ? 7.843 0.321 -6.355 1.00 92.94 98 THR A N 1
ATOM 768 C CA . THR A 1 98 ? 6.662 1.107 -6.721 1.00 92.94 98 THR A CA 1
ATOM 769 C C . THR A 1 98 ? 5.506 0.818 -5.771 1.00 92.94 98 THR A C 1
ATOM 771 O O . THR A 1 98 ? 5.451 -0.243 -5.138 1.00 92.94 98 THR A O 1
ATOM 774 N N . ARG A 1 99 ? 4.572 1.763 -5.639 1.00 93.81 99 ARG A N 1
ATOM 775 C CA . ARG A 1 99 ? 3.323 1.535 -4.908 1.00 93.81 99 ARG A CA 1
ATOM 776 C C . ARG A 1 99 ? 2.309 0.838 -5.817 1.00 93.81 99 ARG A C 1
ATOM 778 O O . ARG A 1 99 ? 2.235 1.124 -7.009 1.00 93.81 99 ARG A O 1
ATOM 785 N N . GLY A 1 100 ? 1.547 -0.091 -5.244 1.00 93.75 100 GLY A N 1
ATOM 786 C CA . GLY A 1 100 ? 0.385 -0.690 -5.902 1.00 93.75 100 GLY A CA 1
ATOM 787 C C . GLY A 1 100 ? -0.829 0.246 -5.918 1.00 93.75 100 GLY A C 1
ATOM 788 O O . GLY A 1 100 ? -0.718 1.443 -5.645 1.00 93.75 100 GLY A O 1
ATOM 789 N N . ASN A 1 101 ? -2.003 -0.3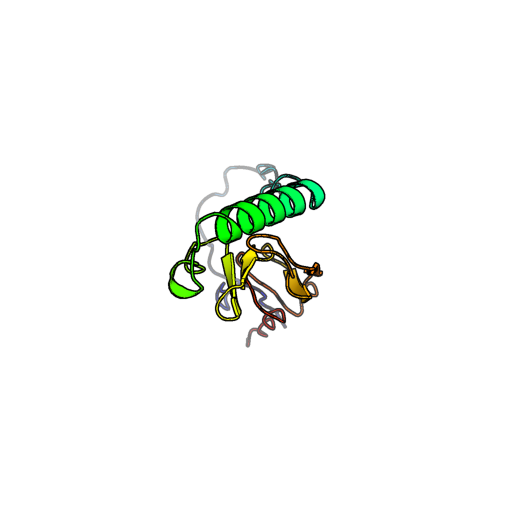09 -6.199 1.00 96.06 101 ASN A N 1
ATOM 790 C CA . ASN A 1 101 ? -3.266 0.394 -6.011 1.00 96.06 101 ASN A CA 1
ATOM 791 C C . ASN A 1 101 ? -3.655 0.339 -4.529 1.00 96.06 101 ASN A C 1
ATOM 793 O O . ASN A 1 101 ? -3.788 -0.749 -3.964 1.00 96.06 101 ASN A O 1
ATOM 797 N N . CYS A 1 102 ? -3.837 1.505 -3.911 1.00 97.75 102 CYS A N 1
ATOM 798 C CA . CYS A 1 102 ? -4.273 1.615 -2.524 1.00 97.75 102 CYS A CA 1
ATOM 799 C C . CYS A 1 102 ? -5.704 2.141 -2.479 1.00 97.75 102 CYS A C 1
ATOM 801 O O . CYS A 1 102 ? -5.991 3.181 -3.072 1.00 97.75 102 CYS A O 1
ATOM 803 N N . GLN A 1 103 ? -6.583 1.448 -1.760 1.00 97.88 103 GLN A N 1
ATOM 804 C CA . GLN A 1 103 ? -7.979 1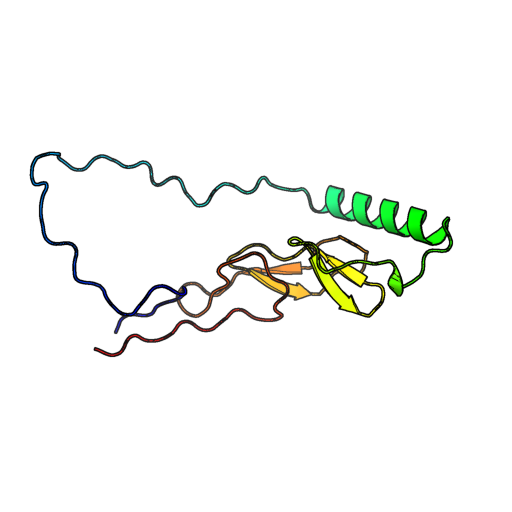.848 -1.584 1.00 97.88 103 GLN A CA 1
ATOM 805 C C . GLN A 1 103 ? -8.237 2.282 -0.139 1.00 97.88 103 GLN A C 1
ATOM 807 O O . GLN A 1 103 ? -7.580 1.779 0.777 1.00 97.88 103 GLN A O 1
ATOM 812 N N . PRO A 1 104 ? -9.137 3.253 0.085 1.00 97.69 104 PRO A N 1
ATOM 813 C CA . PRO A 1 104 ? -9.418 3.760 1.419 1.00 97.69 104 PRO A CA 1
ATOM 814 C C . PRO A 1 104 ? -10.113 2.713 2.292 1.00 97.69 104 PRO A C 1
ATOM 816 O O . PRO A 1 104 ? -10.912 1.915 1.809 1.00 97.69 104 PRO A O 1
ATOM 819 N N . CYS A 1 105 ? -9.830 2.778 3.590 1.00 96.00 105 CYS A N 1
ATOM 820 C CA . CYS A 1 105 ? -10.624 2.121 4.622 1.00 96.00 105 CYS A CA 1
ATOM 821 C C . CYS A 1 105 ? -12.011 2.779 4.748 1.00 96.00 105 CYS A C 1
ATOM 823 O O . CYS A 1 105 ? -12.179 3.983 4.509 1.00 96.00 105 CYS A O 1
ATOM 825 N N . THR A 1 106 ? -13.003 2.003 5.167 1.00 94.44 106 THR A N 1
ATOM 826 C CA . THR A 1 106 ? -14.364 2.444 5.454 1.00 94.44 106 THR A CA 1
ATOM 827 C C . THR A 1 106 ? -14.420 3.143 6.808 1.00 94.44 106 THR A C 1
ATOM 829 O O . THR A 1 106 ? -14.256 2.553 7.879 1.00 94.44 106 THR A O 1
ATOM 832 N N . LYS A 1 107 ? -14.677 4.454 6.770 1.00 87.00 107 LYS A N 1
ATOM 833 C CA . LYS A 1 107 ? -14.697 5.309 7.960 1.00 87.00 107 LYS A CA 1
ATOM 834 C C . LYS A 1 107 ? -15.683 4.786 9.010 1.00 87.00 107 LYS A C 1
ATOM 836 O O . LYS A 1 107 ? -16.890 4.820 8.799 1.00 87.00 107 LYS A O 1
ATOM 841 N N . GLY A 1 108 ? -15.157 4.443 10.184 1.00 85.19 108 GLY A N 1
ATOM 842 C CA . GLY A 1 108 ? -15.956 3.987 11.323 1.00 85.19 108 GLY A CA 1
ATOM 843 C C . GLY A 1 108 ? -16.198 2.478 11.359 1.00 85.19 108 GLY A C 1
ATOM 844 O O . GLY A 1 108 ? -16.759 2.007 12.342 1.00 85.19 108 GLY A O 1
ATOM 845 N N . GLU A 1 109 ? -15.751 1.734 10.346 1.00 90.69 109 GLU A N 1
ATOM 846 C CA . GLU A 1 109 ? -15.900 0.275 10.266 1.00 90.69 109 GLU A CA 1
ATOM 847 C C . GLU A 1 109 ? -14.549 -0.441 10.301 1.00 90.69 109 GLU A C 1
ATOM 849 O O . GLU A 1 109 ? -14.403 -1.436 11.012 1.00 90.69 109 GLU A O 1
ATOM 854 N N . ASP A 1 110 ? -13.541 0.096 9.609 1.00 94.06 110 ASP A N 1
ATOM 855 C CA . ASP A 1 110 ? -12.187 -0.447 9.586 1.00 94.06 110 ASP A CA 1
ATOM 856 C C . ASP A 1 110 ? -11.103 0.651 9.488 1.00 94.06 110 ASP A C 1
ATOM 858 O O . ASP A 1 110 ? -11.379 1.850 9.354 1.00 94.06 110 ASP A O 1
ATOM 862 N N . TYR A 1 111 ? -9.839 0.258 9.672 1.00 94.12 111 TYR A N 1
ATOM 863 C CA . TYR A 1 111 ? -8.705 1.176 9.707 1.00 94.12 111 TYR A CA 1
ATOM 864 C C . TYR A 1 111 ? -7.360 0.524 9.388 1.00 94.12 111 TYR A C 1
ATOM 866 O O . TYR A 1 111 ? -7.156 -0.678 9.544 1.00 94.12 111 TYR A O 1
ATOM 874 N N . THR A 1 112 ? -6.388 1.362 9.038 1.00 95.00 112 THR A N 1
ATOM 875 C CA . THR A 1 112 ? -4.960 1.046 9.126 1.00 95.00 112 THR A CA 1
ATOM 876 C C . THR A 1 112 ? -4.238 2.236 9.750 1.00 95.00 112 THR A C 1
ATOM 878 O O . THR A 1 112 ? -4.359 3.367 9.284 1.00 95.00 112 THR A O 1
ATOM 881 N N . GLU A 1 113 ? -3.514 2.014 10.847 1.00 92.50 113 GLU A N 1
ATOM 882 C CA . GLU A 1 113 ? -2.914 3.113 11.626 1.00 92.50 113 GLU A CA 1
ATOM 883 C C . GLU A 1 113 ? -1.600 3.628 11.021 1.00 92.50 113 GLU A C 1
ATOM 885 O O . GLU A 1 113 ? -1.257 4.803 11.148 1.00 92.50 113 GLU A O 1
ATOM 890 N N . TYR A 1 114 ? -0.875 2.756 10.322 1.00 93.31 114 TYR A N 1
ATOM 891 C CA . TYR A 1 114 ? 0.459 3.027 9.796 1.00 93.31 114 TYR A CA 1
ATOM 892 C C . TYR A 1 114 ? 0.558 2.645 8.317 1.00 93.31 114 TYR A C 1
ATOM 894 O O . TYR A 1 114 ? -0.282 1.882 7.820 1.00 93.31 114 TYR A O 1
ATOM 902 N N . PRO A 1 115 ? 1.600 3.122 7.604 1.00 95.88 115 PRO A N 1
ATOM 903 C CA . PRO A 1 115 ? 1.907 2.603 6.286 1.00 95.88 115 PRO A CA 1
ATOM 904 C C . PRO A 1 115 ? 2.047 1.081 6.316 1.00 95.88 115 PRO A C 1
ATOM 906 O O . PRO A 1 115 ? 2.764 0.531 7.158 1.00 95.88 115 PRO A O 1
ATOM 909 N N . ASN A 1 116 ? 1.354 0.398 5.412 1.00 95.94 116 ASN A N 1
ATOM 910 C CA . ASN A 1 116 ? 1.150 -1.044 5.480 1.00 95.94 116 ASN A CA 1
ATOM 911 C C . ASN A 1 116 ? 1.180 -1.709 4.092 1.00 95.94 116 ASN A C 1
ATOM 913 O O . ASN A 1 116 ? 1.181 -1.040 3.059 1.00 95.94 116 ASN A O 1
ATOM 917 N N . GLY A 1 117 ? 1.243 -3.039 4.091 1.00 95.81 117 GLY A N 1
ATOM 918 C CA . GLY A 1 117 ? 1.089 -3.886 2.905 1.00 95.81 117 GLY A CA 1
ATOM 919 C C . GLY A 1 117 ? -0.052 -4.891 3.070 1.00 95.81 117 GLY A C 1
ATOM 920 O O . GLY A 1 117 ? 0.072 -6.007 2.583 1.00 95.81 117 GLY A O 1
ATOM 921 N N . LEU A 1 118 ? -1.086 -4.536 3.843 1.00 96.94 118 LEU A N 1
ATOM 922 C CA . LEU A 1 118 ? -2.234 -5.405 4.104 1.00 96.94 118 LEU A CA 1
ATOM 923 C C . LEU A 1 118 ? -3.165 -5.419 2.890 1.00 96.94 118 LEU A C 1
ATOM 925 O O . LEU A 1 118 ? -3.342 -4.391 2.239 1.00 96.94 118 LEU A O 1
ATOM 929 N N . ASP A 1 119 ? -3.771 -6.567 2.619 1.00 97.06 119 ASP A N 1
ATOM 930 C CA . ASP A 1 119 ? -4.783 -6.780 1.578 1.00 97.06 119 ASP A CA 1
ATOM 931 C C . ASP A 1 119 ? -6.198 -6.362 2.016 1.00 97.06 119 ASP A C 1
ATOM 933 O O . ASP A 1 119 ? -7.100 -6.263 1.188 1.00 97.06 119 ASP A O 1
ATOM 937 N N . SER A 1 120 ? -6.390 -6.052 3.299 1.00 97.38 120 SER A N 1
ATOM 938 C CA . SER A 1 120 ? -7.608 -5.444 3.832 1.00 97.38 120 SER A CA 1
ATOM 939 C C . SER A 1 120 ? -7.311 -4.512 5.010 1.00 97.38 120 SER A C 1
ATOM 941 O O . SER A 1 120 ? -6.268 -4.602 5.663 1.00 97.38 120 SER A O 1
ATOM 943 N N . CYS A 1 121 ? -8.251 -3.620 5.322 1.00 97.19 121 CYS A N 1
ATOM 944 C CA . CYS A 1 121 ? -8.206 -2.847 6.561 1.00 97.19 121 CYS A CA 1
ATOM 945 C C . CYS A 1 121 ? -8.526 -3.731 7.782 1.00 97.19 121 CYS A C 1
ATOM 947 O O . CYS A 1 121 ? -9.094 -4.818 7.663 1.00 97.19 121 CYS A O 1
ATOM 949 N N . LEU A 1 122 ? -8.131 -3.270 8.969 1.00 94.88 122 LEU A N 1
ATOM 950 C CA . LEU A 1 122 ? -8.408 -3.926 10.245 1.00 94.88 122 LEU A CA 1
ATOM 951 C C . LEU A 1 122 ? -9.765 -3.464 10.772 1.00 94.88 122 LEU A C 1
ATOM 953 O O . LEU A 1 122 ? -10.001 -2.263 10.856 1.00 94.88 122 LEU A O 1
ATOM 957 N N . ALA A 1 123 ? -10.637 -4.388 11.170 1.00 92.88 123 ALA A N 1
ATOM 958 C CA . ALA A 1 123 ? -11.943 -4.033 11.719 1.00 92.88 123 ALA A CA 1
ATOM 959 C C . ALA A 1 123 ? -11.818 -3.184 12.995 1.00 92.88 123 ALA A C 1
ATOM 961 O O . ALA A 1 123 ? -10.988 -3.449 13.870 1.00 92.88 123 ALA A O 1
ATOM 962 N N . CYS A 1 124 ? -12.683 -2.183 13.125 1.00 89.44 124 CYS A N 1
ATOM 963 C CA . CYS A 1 124 ? -12.843 -1.446 14.366 1.00 89.44 124 CYS A CA 1
ATOM 964 C C . CYS A 1 124 ? -13.486 -2.332 15.437 1.00 89.44 124 CYS A C 1
ATOM 966 O O . CYS A 1 124 ? -14.331 -3.182 15.157 1.00 89.44 124 CYS A O 1
ATOM 968 N N . HIS A 1 125 ? -13.126 -2.105 16.695 1.00 84.50 125 HIS A N 1
ATOM 969 C CA . HIS A 1 125 ? -13.711 -2.828 17.816 1.00 84.50 125 HIS A CA 1
ATOM 970 C C . HIS A 1 125 ? -14.860 -2.031 18.435 1.00 84.50 125 HIS A C 1
ATOM 972 O O . HIS A 1 125 ? -14.743 -0.825 18.671 1.00 84.50 125 HIS A O 1
ATOM 978 N N . SER A 1 126 ? -15.965 -2.708 18.747 1.00 80.81 126 SER A N 1
ATOM 979 C CA . SER A 1 126 ? -17.013 -2.142 19.597 1.00 80.81 126 SER A CA 1
ATOM 980 C C . SER A 1 126 ? -16.516 -2.072 21.036 1.00 80.81 126 SER A C 1
ATOM 982 O O . SER A 1 126 ? -16.059 -3.070 21.599 1.00 80.81 126 SER A O 1
ATOM 984 N N . CYS A 1 127 ? -16.638 -0.905 21.652 1.00 78.00 127 CYS A N 1
ATOM 985 C CA . CYS A 1 127 ? -16.419 -0.778 23.081 1.00 78.00 127 CYS A CA 1
ATOM 986 C C . CYS A 1 127 ? -17.623 -1.338 23.828 1.00 78.00 127 CYS A C 1
ATOM 988 O O . CYS A 1 127 ? -18.761 -0.935 23.572 1.00 78.00 127 CYS A O 1
ATOM 990 N N . ARG A 1 128 ? -17.355 -2.265 24.749 1.00 72.06 128 ARG A N 1
ATOM 991 C CA . ARG A 1 128 ? -18.326 -2.659 25.770 1.00 72.06 128 ARG A CA 1
ATOM 992 C C . ARG A 1 128 ? -18.438 -1.526 26.794 1.00 72.06 128 ARG A C 1
ATOM 994 O O . ARG A 1 128 ? -17.450 -0.822 27.011 1.00 72.06 128 ARG A O 1
ATOM 1001 N N . GLU A 1 129 ? -19.639 -1.345 27.331 1.00 58.62 129 GLU A N 1
ATOM 1002 C CA . GLU A 1 129 ? -19.906 -0.445 28.464 1.00 58.62 129 GLU A CA 1
ATOM 1003 C C . GLU A 1 129 ? -19.180 -0.912 29.729 1.00 58.62 129 GLU A C 1
ATOM 1005 O O . GLU A 1 129 ? -19.017 -2.147 29.894 1.00 58.62 129 GLU A O 1
#

Sequence (129 aa):
MLVKCLWRPCFEGFILTLSNLLGPLKVPVQGPPQHGKHDQAEEQNIGNQVWSALTQNNWTARDIDCSKKDYYPVRANLCCRKCPAGTYVADSCKTLYTRGNCQPCTKGEDYTEYPNGLDSCLACHSCRE

Foldseek 3Di:
DDWAADPDDQDDDDDDDDDPDDDDDPPPPPDDPCPDPPPLVVLVVVLVVVVVVCVVVVHDLVPDDQVPPQWDDPDSNAIEGFDAWQWEACDQDPTHHHHHDIDGDDPRAFTGGGGHHHNHTHGIDDRDD

Organism: Chiloscyllium punctatum (NCBI:txid137246)